Protein AF-A0AAQ3NPN4-F1 (afdb_monomer_lite)

Organism: Vigna mungo (NCBI:txid3915)

Foldseek 3Di:
DDDPPPVDPDDDADADCPPVVPPDPVRDPGDDDDDDDQDCVQVVQLVVQVWHWDADPVVRAIWTHLDPPDIDRHYDDPPSPPPPDPPCVVVVVVVVVVVVVVVVVVVVVD

Radius of gyration: 30.63 Å; chains: 1; bounding box: 91×43×53 Å

Sequence (110 aa):
MSMNILDCTHYTSVINTENLKGVGPLDWVYGIKLSFSVPDTGCESCKKSGGTCGFDTDTEVLLCLCSSFANSTRQCAPGNMISKGQSNDVLWRHYLLVLLAYFQTRVRFV

InterPro domains:
  IPR032872 Wall-associated receptor kinase, C-terminal [PF14380] (31-67)

Secondary structure (DSSP, 8-state):
----SS--S--------TT-TT--TTS-------------TTHHHHHHTTPEEEEETTTTEEEEEEETTEEESS---TT--------THHHHHHHHHHHHHHHHHHHHT-

pLDDT: mean 73.74, std 12.93, range [46.84, 91.88]

Structure (mmCIF, N/CA/C/O backbone):
data_AF-A0AAQ3NPN4-F1
#
_entry.id   AF-A0AAQ3NPN4-F1
#
loop_
_atom_site.group_PDB
_atom_site.id
_atom_site.type_symbol
_atom_site.label_atom_id
_atom_site.label_alt_id
_atom_site.label_comp_id
_atom_site.label_asym_id
_atom_site.label_entity_id
_atom_site.label_seq_id
_atom_site.pdbx_PDB_ins_code
_atom_site.Cartn_x
_atom_site.Cartn_y
_atom_site.Cartn_z
_atom_site.occupancy
_atom_site.B_iso_or_equiv
_atom_site.auth_seq_id
_atom_site.auth_comp_id
_atom_site.auth_asym_id
_atom_site.auth_atom_id
_atom_site.pdbx_PDB_model_num
ATOM 1 N N . MET A 1 1 ? -32.565 3.903 8.365 1.00 46.84 1 MET A N 1
ATOM 2 C CA . MET A 1 1 ? -31.110 3.907 8.107 1.00 46.84 1 MET A CA 1
ATOM 3 C C . MET A 1 1 ? -30.723 2.448 7.890 1.00 46.84 1 MET A C 1
ATOM 5 O O . MET A 1 1 ? -30.880 1.674 8.822 1.00 46.84 1 MET A O 1
ATOM 9 N N . SER A 1 2 ? -30.424 2.037 6.653 1.00 48.94 2 SER A N 1
ATOM 10 C CA . SER A 1 2 ? -30.221 0.621 6.292 1.00 48.94 2 SER A CA 1
ATOM 11 C C . SER A 1 2 ? -28.731 0.282 6.353 1.00 48.94 2 SER A C 1
ATOM 13 O O . SER A 1 2 ? -27.947 0.885 5.624 1.00 48.94 2 SER A O 1
ATOM 15 N N . MET A 1 3 ? -28.338 -0.638 7.237 1.00 50.78 3 MET A N 1
ATOM 16 C CA . MET A 1 3 ? -26.974 -1.174 7.318 1.00 50.78 3 MET A CA 1
ATOM 17 C C . MET A 1 3 ? -26.782 -2.185 6.187 1.00 50.78 3 MET A C 1
ATOM 19 O O . MET A 1 3 ? -27.199 -3.326 6.324 1.00 50.78 3 MET A O 1
ATOM 23 N N . ASN A 1 4 ? -26.196 -1.755 5.069 1.00 56.16 4 ASN A N 1
ATOM 24 C CA . ASN A 1 4 ? -25.995 -2.605 3.888 1.00 56.16 4 ASN A CA 1
ATOM 25 C C . ASN A 1 4 ? -24.533 -2.625 3.407 1.00 56.16 4 ASN A C 1
ATOM 27 O O . ASN A 1 4 ? -24.266 -2.802 2.229 1.00 56.16 4 ASN A O 1
ATOM 31 N N . ILE A 1 5 ? -23.573 -2.378 4.307 1.00 59.00 5 ILE A N 1
ATOM 32 C CA . ILE A 1 5 ? -22.152 -2.233 3.941 1.00 59.00 5 ILE A CA 1
ATOM 33 C C . ILE A 1 5 ? -21.368 -3.561 3.942 1.00 59.00 5 ILE A C 1
ATOM 35 O O . ILE A 1 5 ? -20.215 -3.572 3.536 1.00 59.00 5 ILE A O 1
ATOM 39 N N . LEU A 1 6 ? -21.974 -4.681 4.369 1.00 64.50 6 LEU A N 1
ATOM 40 C CA . LEU A 1 6 ? -21.318 -6.006 4.402 1.00 64.50 6 LEU A CA 1
ATOM 41 C C . LEU A 1 6 ? -22.146 -7.165 3.793 1.00 64.50 6 LEU A C 1
ATOM 43 O O . LEU A 1 6 ? -21.745 -8.310 3.968 1.00 64.50 6 LEU A O 1
ATOM 47 N N . ASP A 1 7 ? -23.292 -6.924 3.137 1.00 64.88 7 ASP A N 1
ATOM 48 C CA . ASP A 1 7 ? -24.145 -7.985 2.537 1.00 64.88 7 ASP A CA 1
ATOM 49 C C . ASP A 1 7 ? -24.398 -9.218 3.445 1.00 64.88 7 ASP A C 1
ATOM 51 O O . ASP A 1 7 ? -24.426 -10.370 3.010 1.00 64.88 7 ASP A O 1
ATOM 55 N N . CYS A 1 8 ? -24.580 -9.004 4.752 1.00 62.97 8 CYS A N 1
ATOM 56 C CA . CYS A 1 8 ? -24.803 -10.096 5.702 1.00 62.97 8 CYS A CA 1
ATOM 57 C C . CYS A 1 8 ? -26.300 -10.429 5.827 1.00 62.97 8 CYS A C 1
ATOM 59 O O . CYS A 1 8 ? -27.120 -9.538 6.041 1.00 62.97 8 CYS A O 1
ATOM 61 N N . THR A 1 9 ? -26.663 -11.718 5.790 1.00 70.25 9 THR A N 1
ATOM 62 C CA . THR A 1 9 ? -28.044 -12.201 6.021 1.00 70.25 9 THR A CA 1
ATOM 63 C C . THR A 1 9 ? -28.496 -12.075 7.477 1.00 70.25 9 THR A C 1
ATOM 65 O O . THR A 1 9 ? -29.685 -11.898 7.732 1.00 70.25 9 THR A O 1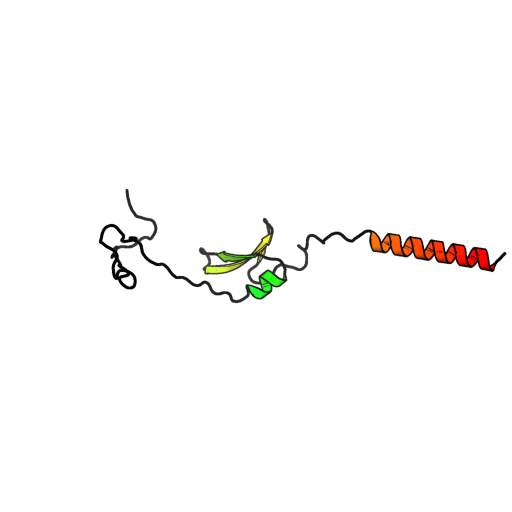
ATOM 68 N N . HIS A 1 10 ? -27.569 -12.134 8.439 1.00 66.50 10 HIS A N 1
ATOM 69 C CA . HIS A 1 10 ? -27.845 -11.936 9.863 1.00 66.50 10 HIS A CA 1
ATOM 70 C C . HIS A 1 10 ? -26.695 -11.203 10.559 1.00 66.50 10 HIS A C 1
ATOM 72 O O . HIS A 1 10 ? -25.524 -11.489 10.319 1.00 66.50 10 HIS A O 1
ATOM 78 N N . TYR A 1 11 ? -27.043 -10.298 11.476 1.00 66.75 11 TYR A N 1
ATOM 79 C CA . TYR A 1 11 ? -26.102 -9.602 12.351 1.00 66.75 11 TYR A CA 1
ATOM 80 C C . TYR A 1 11 ? -26.229 -10.159 13.772 1.00 66.75 11 TYR A C 1
ATOM 82 O O . TYR A 1 11 ? -27.314 -10.135 14.349 1.00 66.75 11 TYR A O 1
ATOM 90 N N . THR A 1 12 ? -25.127 -10.644 14.345 1.00 70.06 12 THR A N 1
ATOM 91 C CA . THR A 1 12 ? -25.040 -11.002 15.769 1.00 70.06 12 THR A CA 1
ATOM 92 C C . THR A 1 12 ? -24.060 -10.066 16.461 1.00 70.06 12 THR A C 1
ATOM 94 O O . THR A 1 12 ? -23.004 -9.752 15.912 1.00 70.06 12 THR A O 1
ATOM 97 N N . SER A 1 13 ? -24.401 -9.591 17.658 1.00 66.50 13 SER A N 1
ATOM 98 C CA . SER A 1 13 ? -23.487 -8.783 18.463 1.00 66.50 13 SER A CA 1
ATOM 99 C C . SER A 1 13 ? -22.476 -9.682 19.178 1.00 66.50 13 SER A C 1
ATOM 101 O O . SER A 1 13 ? -22.808 -10.769 19.648 1.00 66.50 13 SER A O 1
ATOM 103 N N . VAL A 1 14 ? -21.228 -9.223 19.260 1.00 63.84 14 VAL A N 1
ATOM 104 C CA . VAL A 1 14 ? -20.169 -9.850 20.060 1.00 63.84 14 VAL A CA 1
ATOM 105 C C . VAL A 1 14 ? -19.677 -8.802 21.048 1.00 63.84 14 VAL A C 1
ATOM 107 O O . VAL A 1 14 ? -19.280 -7.712 20.642 1.00 63.84 14 VAL A O 1
ATOM 110 N N . ILE A 1 15 ? -19.734 -9.119 22.341 1.00 66.69 15 ILE A N 1
ATOM 111 C CA . ILE A 1 15 ? -19.336 -8.215 23.426 1.00 66.69 15 ILE A CA 1
ATOM 112 C C . ILE A 1 15 ? -18.020 -8.733 24.010 1.00 66.69 15 ILE A C 1
ATOM 114 O O . ILE A 1 15 ? -17.950 -9.880 24.447 1.00 66.69 15 ILE A O 1
ATOM 118 N N . ASN A 1 16 ? -16.973 -7.903 24.022 1.00 64.00 16 ASN A N 1
ATOM 119 C CA . ASN A 1 16 ? -15.729 -8.227 24.721 1.00 64.00 16 ASN A CA 1
ATOM 120 C C . ASN A 1 16 ? -15.882 -7.880 26.211 1.00 64.00 16 ASN A C 1
ATOM 122 O O . ASN A 1 16 ? -16.045 -6.713 26.562 1.00 64.00 16 ASN A O 1
ATOM 126 N N . THR A 1 17 ? -15.826 -8.889 27.084 1.00 69.56 17 THR A N 1
ATOM 127 C CA . THR A 1 17 ? -15.991 -8.720 28.537 1.00 69.56 17 THR A CA 1
ATOM 128 C C . THR A 1 17 ? -14.673 -8.676 29.314 1.00 69.56 17 THR A C 1
ATOM 130 O O . THR A 1 17 ? -14.687 -8.541 30.536 1.00 69.56 17 THR A O 1
ATOM 133 N N . GLU A 1 18 ? -13.527 -8.792 28.641 1.00 68.38 18 GLU A N 1
ATOM 134 C CA . GLU A 1 18 ? -12.220 -9.011 29.278 1.00 68.38 18 GLU A CA 1
ATOM 135 C C . GLU A 1 18 ? -11.730 -7.786 30.067 1.00 68.38 18 GLU A C 1
ATOM 137 O O . GLU A 1 18 ? -11.049 -7.939 31.078 1.00 68.38 18 GLU A O 1
ATOM 142 N N . ASN A 1 19 ? -12.130 -6.575 29.661 1.00 62.97 19 ASN A N 1
ATOM 143 C CA . ASN A 1 19 ? -11.784 -5.315 30.337 1.00 62.97 19 ASN A CA 1
ATOM 144 C C . ASN A 1 19 ? -12.969 -4.672 31.079 1.00 62.97 19 ASN A C 1
ATOM 146 O O . ASN A 1 19 ? -12.914 -3.494 31.417 1.00 62.97 19 ASN A O 1
ATOM 150 N N . LEU A 1 20 ? -14.044 -5.424 31.352 1.00 66.19 20 LEU A N 1
ATOM 151 C CA . LEU A 1 20 ? -15.242 -4.871 32.000 1.00 66.19 20 LEU A CA 1
ATOM 152 C C . LEU A 1 20 ? -15.197 -4.891 33.542 1.00 66.19 20 LEU A C 1
ATOM 154 O O . LEU A 1 20 ? -16.171 -4.541 34.210 1.00 66.19 20 LEU A O 1
ATOM 158 N N . LYS A 1 21 ? -14.081 -5.314 34.147 1.00 70.50 21 LYS A N 1
ATOM 159 C CA . LYS A 1 21 ? -13.975 -5.447 35.605 1.00 70.50 21 LYS A CA 1
ATOM 160 C C . LYS A 1 21 ? -13.878 -4.062 36.264 1.00 70.50 21 LYS A C 1
ATOM 162 O O . LYS A 1 21 ? -12.825 -3.438 36.237 1.00 70.50 21 LYS A O 1
ATOM 167 N N . GLY A 1 22 ? -14.967 -3.604 36.883 1.00 72.81 22 GLY A N 1
ATOM 168 C CA . GLY A 1 22 ? -15.023 -2.322 37.604 1.00 72.81 22 GLY A CA 1
ATOM 169 C C . GLY A 1 22 ? -15.523 -1.127 36.786 1.00 72.81 22 GLY A C 1
ATOM 170 O O . GLY A 1 22 ? -15.579 -0.028 37.325 1.00 72.81 22 GLY A O 1
ATOM 171 N N . VAL A 1 23 ? -15.922 -1.338 35.529 1.00 69.50 23 VAL A N 1
ATOM 172 C CA . VAL A 1 23 ? -16.594 -0.335 34.683 1.00 69.50 23 VAL A CA 1
ATOM 173 C C . VAL A 1 23 ? -18.095 -0.609 34.648 1.00 69.50 23 VAL A C 1
ATOM 175 O O . VAL A 1 23 ? -18.532 -1.741 34.414 1.00 69.50 23 VAL A O 1
ATOM 178 N N . GLY A 1 24 ? -18.893 0.423 34.922 1.00 69.88 24 GLY A N 1
ATOM 179 C CA . GLY A 1 24 ? -20.347 0.313 34.935 1.00 69.88 24 GLY A CA 1
ATOM 180 C C . GLY A 1 24 ? -20.931 0.267 33.519 1.00 69.88 24 GLY A C 1
ATOM 181 O O . GLY A 1 24 ? -20.239 0.604 32.562 1.00 69.88 24 GLY A O 1
ATOM 182 N N . PRO A 1 25 ? -22.221 -0.078 33.357 1.00 66.00 25 PRO A N 1
ATOM 183 C CA . PRO A 1 25 ? -22.901 -0.083 32.053 1.00 66.00 25 PRO A CA 1
ATOM 184 C C . PRO A 1 25 ? -22.828 1.244 31.272 1.00 66.00 25 PRO A C 1
ATOM 186 O O . PRO A 1 25 ? -23.008 1.253 30.055 1.00 66.00 25 PRO A O 1
ATOM 189 N N . LEU A 1 26 ? -22.574 2.358 31.970 1.00 69.00 26 LEU A N 1
ATOM 190 C CA . LEU A 1 26 ? -22.382 3.694 31.392 1.00 69.00 26 LEU A CA 1
ATOM 191 C C . LEU A 1 26 ? -20.974 3.912 30.816 1.00 69.00 26 LEU A C 1
ATOM 193 O O . LEU A 1 26 ? -20.808 4.751 29.937 1.00 69.00 26 LEU A O 1
ATOM 197 N N . ASP A 1 27 ? -19.986 3.145 31.277 1.00 68.94 27 ASP A N 1
ATOM 198 C CA . ASP A 1 27 ? -18.579 3.248 30.867 1.00 68.94 27 ASP A CA 1
ATOM 199 C C . ASP A 1 27 ? -18.224 2.241 29.760 1.00 68.94 27 ASP A C 1
ATOM 201 O O . ASP A 1 27 ? -17.067 2.117 29.351 1.00 68.94 27 ASP A O 1
ATOM 205 N N . TRP A 1 28 ? -19.206 1.468 29.289 1.00 68.56 28 TRP A N 1
ATOM 206 C CA . TRP A 1 28 ? -18.994 0.468 28.253 1.00 68.56 28 TRP A CA 1
ATOM 207 C C . TRP A 1 28 ? -18.713 1.149 26.915 1.00 68.56 28 TRP A C 1
ATOM 209 O O . TRP A 1 28 ? -19.554 1.845 26.348 1.00 68.56 28 TRP A O 1
ATOM 219 N N . VAL A 1 29 ? -17.525 0.893 26.374 1.00 66.38 29 VAL A N 1
ATOM 220 C CA . VAL A 1 29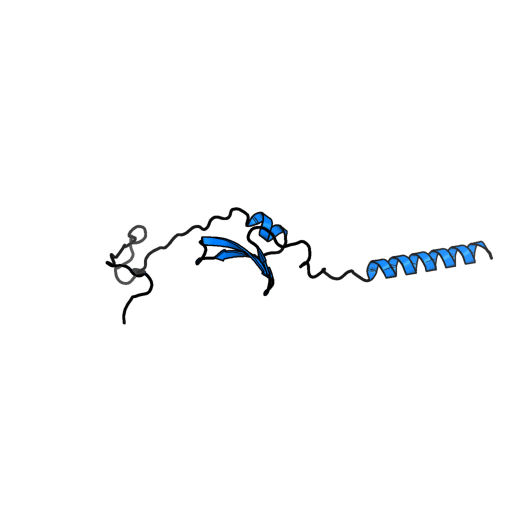 ? -17.212 1.216 24.983 1.00 66.38 29 VAL A CA 1
ATOM 221 C C . VAL A 1 29 ? -17.805 0.109 24.117 1.00 66.38 29 VAL A C 1
ATOM 223 O O . VAL A 1 29 ? -17.247 -0.981 23.996 1.00 66.38 29 VAL A O 1
ATOM 226 N N . TYR A 1 30 ? -18.977 0.374 23.547 1.00 65.88 30 TYR A N 1
ATOM 227 C CA . TYR A 1 30 ? -19.646 -0.546 22.631 1.00 65.88 30 TYR A CA 1
ATOM 228 C C . TYR A 1 30 ? -18.908 -0.576 21.286 1.00 65.88 30 TYR A C 1
ATOM 230 O O . TYR A 1 30 ? -18.715 0.458 20.650 1.00 65.88 30 TYR A O 1
ATOM 238 N N . GLY A 1 31 ? -18.502 -1.764 20.836 1.00 67.00 31 GLY A N 1
ATOM 239 C CA . GLY A 1 31 ? -17.850 -1.945 19.541 1.00 67.00 31 GLY A CA 1
ATOM 240 C C . GLY A 1 31 ? -17.296 -3.354 19.347 1.00 67.00 31 GLY A C 1
ATOM 241 O O . GLY A 1 31 ? -17.103 -4.101 20.304 1.00 67.00 31 GLY A O 1
ATOM 242 N N . ILE A 1 32 ? -17.031 -3.717 18.093 1.00 66.06 32 ILE A N 1
ATOM 243 C CA . ILE A 1 32 ? -16.354 -4.967 17.740 1.00 66.06 32 ILE A CA 1
ATOM 244 C C . ILE A 1 32 ? -14.868 -4.646 17.582 1.00 66.06 32 ILE A C 1
ATOM 246 O O . ILE A 1 32 ? -14.496 -3.794 16.774 1.00 66.06 32 ILE A O 1
ATOM 250 N N . LYS A 1 33 ? -14.005 -5.325 18.345 1.00 68.00 33 LYS A N 1
ATOM 251 C CA . LYS A 1 33 ? -12.556 -5.233 18.140 1.00 68.00 33 LYS A CA 1
ATOM 252 C C . LYS A 1 33 ? -12.192 -6.041 16.896 1.00 68.00 33 LYS A C 1
ATOM 254 O O . LYS A 1 33 ? -12.078 -7.261 16.965 1.00 68.00 33 LYS A O 1
ATOM 259 N N . LEU A 1 34 ? -12.003 -5.361 15.769 1.00 71.56 34 LEU A N 1
ATOM 260 C CA . LEU A 1 34 ? -11.477 -5.979 14.557 1.00 71.56 34 LEU A CA 1
ATOM 261 C C . LEU A 1 34 ? -9.948 -6.026 14.636 1.00 71.56 34 LEU A C 1
ATOM 263 O O . LEU A 1 34 ? -9.291 -5.022 14.904 1.00 71.56 34 LEU A O 1
ATOM 267 N N . SER A 1 35 ? -9.369 -7.201 14.420 1.00 78.50 35 SER A N 1
ATOM 268 C CA . SER A 1 35 ? -7.930 -7.372 14.224 1.00 78.50 35 SER A CA 1
ATOM 269 C C . SER A 1 35 ? -7.740 -8.137 12.924 1.00 78.50 35 SER A C 1
ATOM 271 O O . SER A 1 35 ? -8.278 -9.228 12.773 1.00 78.50 35 SER A O 1
ATOM 273 N N . PHE A 1 36 ? -7.021 -7.543 11.978 1.00 75.25 36 PHE A N 1
ATOM 274 C CA . PHE A 1 36 ? -6.721 -8.143 10.684 1.00 75.25 36 PHE A CA 1
ATOM 275 C C . PHE A 1 36 ? -5.227 -8.000 10.396 1.00 75.25 36 PHE A C 1
ATOM 277 O O . PHE A 1 36 ? -4.570 -7.082 10.890 1.00 75.25 36 PHE A O 1
ATOM 284 N N . SER A 1 37 ? -4.691 -8.922 9.604 1.00 76.00 37 SER A N 1
ATOM 285 C CA . SER A 1 37 ? -3.310 -8.899 9.130 1.00 76.00 37 SER A CA 1
ATOM 286 C C . SER A 1 37 ? -3.302 -9.141 7.633 1.00 76.00 37 SER A C 1
ATOM 288 O O . SER A 1 37 ? -3.965 -10.061 7.158 1.00 76.00 37 SER A O 1
ATOM 290 N N . VAL A 1 38 ? -2.532 -8.344 6.905 1.00 74.75 38 VAL A N 1
ATOM 291 C CA . VAL A 1 38 ? -2.351 -8.490 5.461 1.00 74.75 38 VAL A CA 1
ATOM 292 C C . VAL A 1 38 ? -1.005 -9.179 5.201 1.00 74.75 38 VAL A C 1
ATOM 294 O O . VAL A 1 38 ? -0.054 -8.913 5.942 1.00 74.75 38 VAL A O 1
ATOM 297 N N . PRO A 1 39 ? -0.883 -10.061 4.191 1.00 72.75 39 PRO A N 1
ATOM 298 C CA . PRO A 1 39 ? 0.393 -10.687 3.856 1.00 72.75 39 PRO A CA 1
ATOM 299 C C . PRO A 1 39 ? 1.465 -9.642 3.501 1.00 72.75 39 PRO A C 1
ATOM 301 O O . PRO A 1 39 ? 1.330 -8.917 2.521 1.00 72.75 39 PRO A O 1
ATOM 304 N N . ASP A 1 40 ? 2.566 -9.602 4.259 1.00 76.25 40 ASP A N 1
ATOM 305 C CA . ASP A 1 40 ? 3.680 -8.651 4.048 1.00 76.25 40 ASP A CA 1
ATOM 306 C C . ASP A 1 40 ? 4.736 -9.169 3.043 1.00 76.25 40 ASP A C 1
ATOM 308 O O . ASP A 1 40 ? 5.837 -8.630 2.884 1.00 76.25 40 ASP A O 1
ATOM 312 N N . THR A 1 41 ? 4.432 -10.269 2.348 1.00 80.19 41 THR A N 1
ATOM 313 C CA . THR A 1 41 ? 5.374 -10.967 1.466 1.00 80.19 41 THR A CA 1
ATOM 314 C C . THR A 1 41 ? 5.729 -10.132 0.233 1.00 80.19 41 THR A C 1
ATOM 316 O O . THR A 1 41 ? 4.962 -10.059 -0.726 1.00 80.19 41 THR A O 1
ATOM 319 N N . GLY A 1 42 ? 6.934 -9.558 0.216 1.00 77.94 42 GLY A N 1
ATOM 320 C CA . GLY A 1 42 ? 7.440 -8.716 -0.880 1.00 77.94 42 GLY A CA 1
ATOM 321 C C . GLY A 1 42 ? 7.401 -7.213 -0.591 1.00 77.94 42 GLY A C 1
ATOM 322 O O . GLY A 1 42 ? 7.949 -6.427 -1.364 1.00 77.94 42 GLY A O 1
ATOM 323 N N . CYS A 1 43 ? 6.840 -6.812 0.550 1.00 88.62 43 CYS A N 1
ATOM 324 C CA . CYS A 1 43 ? 6.805 -5.421 0.987 1.00 88.62 43 CYS A CA 1
ATOM 325 C C . CYS A 1 43 ? 8.209 -4.865 1.271 1.00 88.62 43 CYS A C 1
ATOM 327 O O . CYS A 1 43 ? 8.499 -3.702 0.994 1.00 88.62 43 CYS A O 1
ATOM 329 N N . GLU A 1 44 ? 9.115 -5.714 1.771 1.00 89.94 44 GLU A N 1
ATOM 330 C CA . GLU A 1 44 ? 10.521 -5.364 1.983 1.00 89.94 44 GLU A CA 1
ATOM 331 C C . GLU A 1 44 ? 11.210 -4.969 0.669 1.00 89.94 44 GLU A C 1
ATOM 333 O O . GLU A 1 44 ? 11.892 -3.945 0.613 1.00 89.94 44 GLU A O 1
ATOM 338 N N . SER A 1 45 ? 11.006 -5.746 -0.401 1.00 89.31 45 SER A N 1
ATOM 339 C CA . SER A 1 45 ? 11.539 -5.423 -1.726 1.00 89.31 45 SER A CA 1
ATOM 340 C C . SER A 1 45 ? 11.004 -4.074 -2.187 1.00 89.31 45 SER A C 1
ATOM 342 O O . SER A 1 45 ? 11.818 -3.186 -2.430 1.00 89.31 45 SER A O 1
ATOM 344 N N . CYS A 1 46 ? 9.676 -3.893 -2.186 1.00 91.25 46 CYS A N 1
ATOM 345 C CA . CYS A 1 46 ? 9.006 -2.644 -2.560 1.00 91.25 46 CYS A CA 1
ATOM 346 C C . CYS A 1 46 ? 9.597 -1.417 -1.846 1.00 91.25 46 CYS A C 1
ATOM 348 O O . CYS A 1 46 ? 10.023 -0.458 -2.490 1.00 91.25 46 CYS A O 1
ATOM 350 N N . LYS A 1 47 ? 9.723 -1.484 -0.514 1.00 90.88 47 LYS A N 1
ATOM 351 C CA . LYS A 1 47 ? 10.329 -0.414 0.291 1.00 90.88 47 LYS A CA 1
ATOM 352 C C . LYS A 1 47 ? 11.780 -0.144 -0.121 1.00 90.88 47 LYS A C 1
ATOM 354 O O . LYS A 1 47 ? 12.184 1.014 -0.195 1.00 90.88 47 LYS A O 1
ATOM 359 N N . LYS A 1 48 ? 12.560 -1.183 -0.452 1.00 91.50 48 LYS A N 1
ATOM 360 C CA . LYS A 1 48 ? 13.948 -1.037 -0.932 1.00 91.50 48 LYS A CA 1
ATOM 361 C C . LYS A 1 48 ? 14.066 -0.337 -2.291 1.00 91.50 48 LYS A C 1
ATOM 363 O O . LYS A 1 48 ? 15.101 0.27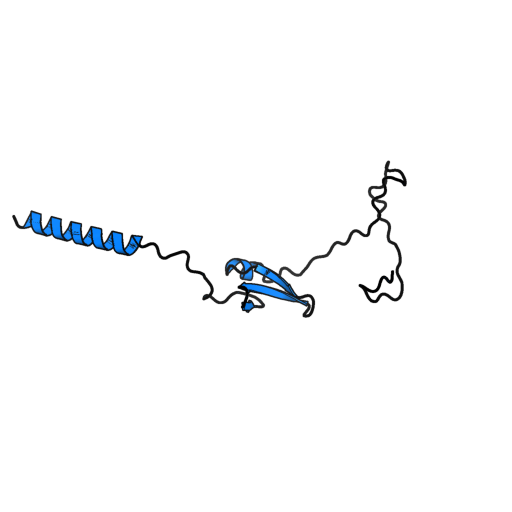9 -2.519 1.00 91.50 48 LYS A O 1
ATOM 368 N N . SER A 1 49 ? 13.068 -0.393 -3.182 1.00 90.56 49 SER A N 1
ATOM 369 C CA . SER A 1 49 ? 13.089 0.445 -4.405 1.00 90.56 49 SER A CA 1
ATOM 370 C C . SER A 1 49 ? 12.587 1.870 -4.196 1.00 90.56 49 SER A C 1
ATOM 372 O O . SER A 1 49 ? 12.585 2.645 -5.149 1.00 90.56 49 SER A O 1
ATOM 374 N N . GLY A 1 50 ? 12.157 2.230 -2.985 1.00 89.75 50 GLY A N 1
ATOM 375 C CA . GLY A 1 50 ? 11.538 3.526 -2.711 1.00 89.75 50 GLY A CA 1
ATOM 376 C C . GLY A 1 50 ? 10.034 3.573 -2.994 1.00 89.75 50 GLY A C 1
ATOM 377 O O . GLY A 1 50 ? 9.466 4.661 -3.010 1.00 89.75 50 GLY A O 1
ATOM 378 N N . GLY A 1 51 ? 9.387 2.422 -3.203 1.00 91.06 51 GLY A N 1
ATOM 379 C CA . GLY A 1 51 ? 7.934 2.323 -3.312 1.00 91.06 51 GLY A CA 1
ATOM 380 C C . GLY A 1 51 ? 7.229 2.278 -1.953 1.00 91.06 51 GLY A C 1
ATOM 381 O O . GLY A 1 51 ? 7.809 1.896 -0.933 1.00 91.06 51 GLY A O 1
ATOM 382 N N . THR A 1 52 ? 5.943 2.632 -1.947 1.00 91.31 52 THR A N 1
ATOM 383 C CA . THR A 1 52 ? 5.049 2.436 -0.798 1.00 91.31 52 THR A CA 1
ATOM 384 C C . THR A 1 52 ? 4.268 1.147 -0.979 1.00 91.31 52 THR A C 1
ATOM 386 O O . THR A 1 52 ? 3.641 0.912 -2.005 1.00 91.31 52 THR A O 1
ATOM 389 N N . CYS A 1 53 ? 4.314 0.295 0.028 1.00 90.62 53 CYS A N 1
ATOM 390 C CA . CYS A 1 53 ? 3.624 -0.979 0.016 1.00 90.62 53 CYS A CA 1
ATOM 391 C C . CYS A 1 53 ? 2.165 -0.805 0.451 1.00 90.62 53 CYS A C 1
ATOM 393 O O . CYS A 1 53 ? 1.889 -0.141 1.450 1.00 90.62 53 CYS A O 1
ATOM 395 N N . GLY A 1 54 ? 1.254 -1.398 -0.308 1.00 87.75 54 GLY A N 1
ATOM 396 C CA . GLY A 1 54 ? -0.184 -1.394 -0.090 1.00 87.75 54 GLY A CA 1
ATOM 397 C C . GLY A 1 54 ? -0.800 -2.734 -0.484 1.00 87.75 54 GLY A C 1
ATOM 398 O O . GLY A 1 54 ? -0.110 -3.659 -0.915 1.00 87.75 54 GLY A O 1
ATOM 399 N N . PHE A 1 55 ? -2.110 -2.839 -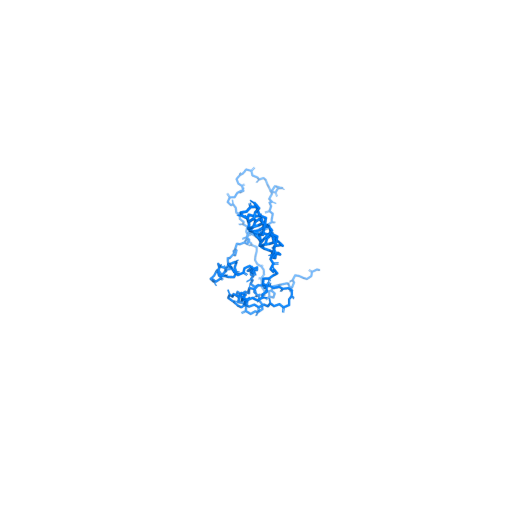0.322 1.00 87.25 55 PHE A N 1
ATOM 400 C CA . PHE A 1 55 ? -2.880 -4.033 -0.640 1.00 87.25 55 PHE A CA 1
ATOM 401 C C . PHE A 1 55 ? -4.119 -3.615 -1.411 1.00 87.25 55 PHE A C 1
ATOM 403 O O . PHE A 1 55 ? -4.810 -2.685 -0.995 1.00 87.25 55 PHE A O 1
ATOM 410 N N . ASP A 1 56 ? -4.352 -4.266 -2.541 1.00 85.81 56 ASP A N 1
ATOM 411 C CA . ASP A 1 56 ? -5.537 -4.045 -3.349 1.00 85.81 56 ASP A CA 1
ATOM 412 C C . ASP A 1 56 ? -6.640 -4.995 -2.874 1.00 85.81 56 ASP A C 1
ATOM 414 O O . ASP A 1 56 ? -6.479 -6.214 -2.905 1.00 85.81 56 ASP A O 1
ATOM 418 N N . THR A 1 57 ? -7.744 -4.430 -2.389 1.00 85.44 57 THR A N 1
ATOM 419 C CA . THR A 1 57 ? -8.881 -5.200 -1.877 1.00 85.44 57 THR A CA 1
ATOM 420 C C . THR A 1 57 ? -9.711 -5.843 -2.980 1.00 85.44 57 THR A C 1
ATOM 422 O O . THR A 1 57 ? -10.411 -6.806 -2.692 1.00 85.44 57 THR A O 1
ATOM 425 N N . ASP A 1 58 ? -9.637 -5.345 -4.217 1.00 87.50 58 ASP A N 1
ATOM 426 C CA . ASP A 1 58 ? -10.416 -5.883 -5.337 1.00 87.50 58 ASP A CA 1
ATOM 427 C C . ASP A 1 58 ? -9.766 -7.147 -5.907 1.00 87.50 58 ASP A C 1
ATOM 429 O O . ASP A 1 58 ? -10.442 -8.090 -6.316 1.00 87.50 58 ASP A O 1
ATOM 433 N N . THR A 1 59 ? -8.432 -7.167 -5.936 1.00 86.06 59 THR A N 1
ATOM 434 C CA . THR A 1 59 ? -7.639 -8.281 -6.475 1.00 86.06 59 THR A CA 1
ATOM 435 C C . THR A 1 59 ? -7.011 -9.161 -5.395 1.00 86.06 59 THR A C 1
ATOM 437 O O . THR A 1 59 ? -6.424 -10.193 -5.716 1.00 86.06 59 THR A O 1
ATOM 440 N N . GLU A 1 60 ? -7.124 -8.759 -4.127 1.00 85.56 60 GLU A N 1
ATOM 441 C CA . GLU A 1 60 ? -6.540 -9.414 -2.951 1.00 85.56 60 GLU A CA 1
ATOM 442 C C . GLU A 1 60 ? -5.020 -9.650 -3.056 1.00 85.56 60 GLU A C 1
ATOM 444 O O . GLU A 1 60 ? -4.469 -10.589 -2.470 1.00 85.56 60 GLU A O 1
ATOM 449 N N . VAL A 1 61 ? -4.306 -8.790 -3.794 1.00 83.81 61 VAL A N 1
ATOM 450 C CA . VAL A 1 61 ? -2.847 -8.877 -3.953 1.00 83.81 61 VAL A CA 1
ATOM 451 C C . VAL A 1 61 ? -2.109 -7.676 -3.371 1.00 83.81 61 VAL A C 1
ATOM 453 O O . VAL A 1 61 ? -2.612 -6.556 -3.277 1.00 83.81 61 VAL A O 1
ATOM 456 N N . LEU A 1 62 ? -0.847 -7.914 -3.002 1.00 87.19 62 LEU A N 1
ATOM 457 C CA . LEU A 1 62 ? 0.073 -6.856 -2.601 1.00 87.19 62 LEU A CA 1
ATOM 458 C C . LEU A 1 62 ? 0.375 -5.935 -3.790 1.00 87.19 62 LEU A C 1
ATOM 460 O O . LEU A 1 62 ? 0.750 -6.386 -4.875 1.00 87.19 62 LEU A O 1
ATOM 464 N N . LEU A 1 63 ? 0.274 -4.633 -3.541 1.00 90.38 63 LEU A N 1
ATOM 465 C CA . LEU A 1 63 ? 0.533 -3.569 -4.496 1.00 90.38 63 LEU A CA 1
ATOM 466 C C . LEU A 1 63 ? 1.711 -2.717 -4.013 1.00 90.38 63 LEU A C 1
ATOM 468 O O . LEU A 1 63 ? 1.720 -2.192 -2.906 1.00 90.38 63 LEU A O 1
ATOM 472 N N . CYS A 1 64 ? 2.714 -2.547 -4.859 1.00 91.62 64 CYS A N 1
ATOM 473 C CA . CYS A 1 64 ? 3.814 -1.616 -4.674 1.00 91.62 64 CYS A CA 1
ATOM 474 C C . CYS A 1 64 ? 3.537 -0.338 -5.472 1.00 91.62 64 CYS A C 1
ATOM 476 O O . CYS A 1 64 ? 3.568 -0.330 -6.705 1.00 91.62 64 CYS A O 1
ATOM 478 N N . LEU A 1 65 ? 3.261 0.743 -4.753 1.00 91.88 65 LEU A N 1
ATOM 479 C CA . LEU A 1 65 ? 3.000 2.073 -5.287 1.00 91.88 65 LEU A CA 1
ATOM 480 C C . LEU A 1 65 ? 4.336 2.781 -5.522 1.00 91.88 65 LEU A C 1
ATOM 482 O O . LEU A 1 65 ? 5.020 3.167 -4.573 1.00 91.88 65 LEU A O 1
ATOM 486 N N . CYS A 1 66 ? 4.72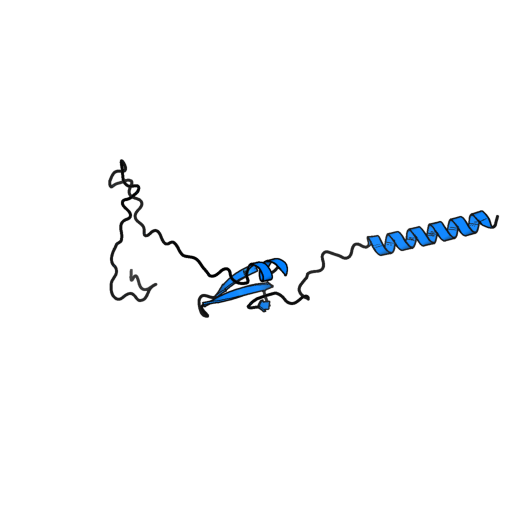1 2.943 -6.784 1.00 90.88 66 CYS A N 1
ATOM 487 C CA . CYS A 1 66 ? 6.025 3.496 -7.157 1.00 90.88 66 CYS A CA 1
ATOM 488 C C . CYS A 1 66 ? 5.981 4.998 -7.421 1.00 90.88 66 CYS A C 1
ATOM 490 O O . CYS A 1 66 ? 6.953 5.712 -7.192 1.00 90.88 66 CYS A O 1
ATOM 492 N N . SER A 1 67 ? 4.857 5.477 -7.948 1.00 84.06 67 SER A N 1
ATOM 493 C CA . SER A 1 67 ? 4.550 6.893 -8.150 1.00 84.06 67 SER A CA 1
ATOM 494 C C . SER A 1 67 ? 3.046 7.054 -8.362 1.00 84.06 67 SER A C 1
ATOM 496 O O . SER A 1 67 ? 2.326 6.061 -8.434 1.00 84.06 67 SER A O 1
ATOM 498 N N . SER A 1 68 ? 2.574 8.285 -8.558 1.00 81.00 68 SER A N 1
ATOM 499 C CA . SER A 1 68 ? 1.167 8.564 -8.874 1.00 81.00 68 SER A CA 1
ATOM 500 C C . SER A 1 68 ? 0.649 7.874 -10.146 1.00 81.00 68 SER A C 1
ATOM 502 O O . SER A 1 68 ? -0.559 7.812 -10.338 1.00 81.00 68 SER A O 1
ATOM 504 N N . PHE A 1 69 ? 1.536 7.374 -11.016 1.00 79.12 69 PHE A N 1
ATOM 505 C CA . PHE A 1 69 ? 1.172 6.804 -12.319 1.00 79.12 69 PHE A CA 1
ATOM 506 C C . PHE A 1 69 ? 1.706 5.385 -12.549 1.00 79.12 69 PHE A C 1
ATOM 508 O O . PHE A 1 69 ? 1.494 4.826 -13.621 1.00 79.12 69 PHE A O 1
ATOM 515 N N . ALA A 1 70 ? 2.426 4.804 -11.584 1.00 85.81 70 ALA A N 1
ATOM 516 C CA . ALA A 1 70 ? 3.070 3.507 -11.765 1.00 85.81 70 ALA A CA 1
ATOM 517 C C . ALA A 1 70 ? 2.885 2.619 -10.536 1.00 85.81 70 ALA A C 1
ATOM 519 O O . ALA A 1 70 ? 3.387 2.931 -9.452 1.00 85.81 70 ALA A O 1
ATOM 520 N N . ASN A 1 71 ? 2.230 1.482 -10.762 1.00 89.31 71 ASN A N 1
ATOM 521 C CA . ASN A 1 71 ? 2.023 0.423 -9.786 1.00 89.31 71 ASN A CA 1
ATOM 522 C C . ASN A 1 71 ? 2.769 -0.841 -10.231 1.00 89.31 71 ASN A C 1
ATOM 524 O O . ASN A 1 71 ? 2.906 -1.113 -11.422 1.00 89.31 71 ASN A O 1
ATOM 528 N N . SER A 1 72 ? 3.248 -1.619 -9.268 1.00 88.44 72 SER A N 1
ATOM 529 C CA . SER A 1 72 ? 3.944 -2.891 -9.484 1.00 88.44 72 SER A CA 1
ATOM 530 C C . SER A 1 72 ? 3.527 -3.893 -8.412 1.00 88.44 72 SER A C 1
ATOM 532 O O . SER A 1 72 ? 3.112 -3.493 -7.337 1.00 88.44 72 SER A O 1
ATOM 534 N N . THR A 1 73 ? 3.646 -5.199 -8.645 1.00 87.38 73 THR A N 1
ATOM 535 C CA . THR A 1 73 ? 3.258 -6.226 -7.651 1.00 87.38 73 THR A CA 1
ATOM 536 C C . THR A 1 73 ? 4.386 -6.561 -6.665 1.00 87.38 73 THR A C 1
ATOM 538 O O . THR A 1 73 ? 4.160 -7.179 -5.630 1.00 87.38 73 THR A O 1
ATOM 541 N N . ARG A 1 74 ? 5.641 -6.216 -6.988 1.00 85.94 74 ARG A N 1
ATOM 542 C CA . ARG A 1 74 ? 6.818 -6.652 -6.204 1.00 85.94 74 ARG A CA 1
ATOM 543 C C . ARG A 1 74 ? 7.831 -5.548 -5.957 1.00 85.94 74 ARG A C 1
ATOM 545 O O . ARG A 1 74 ? 8.366 -5.454 -4.856 1.00 85.94 74 ARG A O 1
ATOM 552 N N . GLN A 1 75 ? 8.142 -4.767 -6.991 1.00 89.81 75 GLN A N 1
ATOM 553 C CA . GLN A 1 75 ? 9.241 -3.812 -6.941 1.00 89.81 75 GLN A CA 1
ATOM 554 C C . GLN A 1 75 ? 9.114 -2.721 -7.998 1.00 89.81 75 GLN A C 1
ATOM 556 O O . GLN A 1 75 ? 8.703 -3.000 -9.126 1.00 89.81 75 GLN A O 1
ATOM 561 N N . CYS A 1 76 ? 9.510 -1.496 -7.661 1.00 89.56 76 CYS A N 1
ATOM 562 C CA . CYS A 1 76 ? 9.581 -0.407 -8.625 1.00 89.56 76 CYS A CA 1
ATOM 563 C C . CYS A 1 76 ? 10.780 -0.579 -9.551 1.00 89.56 76 CYS A C 1
ATOM 565 O O . CYS A 1 76 ? 11.876 -0.937 -9.114 1.00 89.56 76 CYS A O 1
ATOM 567 N N . ALA A 1 77 ? 10.568 -0.324 -10.842 1.00 82.44 77 ALA A N 1
ATOM 568 C CA . ALA A 1 77 ? 11.643 -0.384 -11.817 1.00 82.44 77 ALA A CA 1
ATOM 569 C C . ALA A 1 77 ? 12.750 0.630 -11.455 1.00 82.44 77 ALA A C 1
ATOM 571 O O . ALA A 1 77 ? 12.438 1.753 -11.034 1.00 82.44 77 ALA A O 1
ATOM 572 N N . PRO A 1 78 ? 14.035 0.270 -11.633 1.00 67.75 78 PRO A N 1
ATOM 573 C CA . PRO A 1 78 ? 15.144 1.206 -11.499 1.00 67.75 78 PRO A CA 1
ATOM 574 C C . PRO A 1 78 ? 15.032 2.248 -12.619 1.00 67.75 78 PRO A C 1
ATOM 576 O O . PRO A 1 78 ? 15.473 2.031 -13.741 1.00 67.75 78 PRO A O 1
ATOM 579 N N . GLY A 1 79 ? 14.354 3.356 -12.336 1.00 57.41 79 GLY A N 1
ATOM 580 C CA . GLY A 1 79 ? 14.039 4.375 -13.341 1.00 57.41 79 GLY A CA 1
ATOM 581 C C . GLY A 1 79 ? 13.153 5.510 -12.835 1.00 57.41 79 GLY A C 1
ATOM 582 O O . GLY A 1 79 ? 13.206 6.597 -13.392 1.00 57.41 79 GLY A O 1
ATOM 583 N N . ASN A 1 80 ? 12.420 5.305 -11.733 1.00 51.06 80 ASN A N 1
ATOM 584 C CA . ASN A 1 80 ? 11.636 6.361 -11.075 1.00 51.06 80 ASN A CA 1
ATOM 585 C C . ASN A 1 80 ? 12.309 6.955 -9.831 1.00 51.06 80 ASN A C 1
ATOM 587 O O . ASN A 1 80 ? 11.673 7.630 -9.023 1.00 51.06 80 ASN A O 1
ATOM 591 N N . MET A 1 81 ? 13.620 6.750 -9.705 1.00 48.75 81 MET A N 1
ATOM 592 C CA . MET A 1 81 ? 14.437 7.559 -8.814 1.00 48.75 81 MET A CA 1
ATOM 593 C C . MET A 1 81 ? 14.374 8.987 -9.363 1.00 48.75 81 MET A C 1
ATOM 595 O O . MET A 1 81 ? 15.023 9.290 -10.361 1.00 48.75 81 MET A O 1
ATOM 599 N N . ILE A 1 82 ? 13.604 9.877 -8.731 1.00 55.78 82 ILE A N 1
ATOM 600 C CA . ILE A 1 82 ? 13.933 11.300 -8.799 1.00 55.78 82 ILE A CA 1
ATOM 601 C C . ILE A 1 82 ? 15.338 11.371 -8.219 1.00 55.78 82 ILE A C 1
ATOM 603 O O . ILE A 1 82 ? 15.534 11.269 -7.007 1.00 55.78 82 ILE A O 1
ATOM 607 N N . SER A 1 83 ? 16.322 11.407 -9.112 1.00 50.69 83 SER A N 1
ATOM 608 C CA . SER A 1 83 ? 17.732 11.500 -8.793 1.00 50.69 83 SER A CA 1
ATOM 609 C C . SER A 1 83 ? 17.882 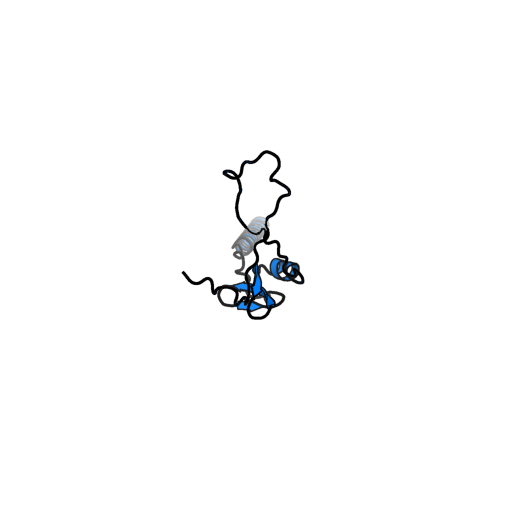12.659 -7.823 1.00 50.69 83 SER A C 1
ATOM 611 O O . SER A 1 83 ? 17.694 13.819 -8.192 1.00 50.69 83 SER A O 1
ATOM 613 N N . LYS A 1 84 ? 18.174 12.348 -6.559 1.00 49.28 84 LYS A N 1
ATOM 614 C CA . LYS A 1 84 ? 18.647 13.335 -5.596 1.00 49.28 84 LYS A CA 1
ATOM 615 C C . LYS A 1 84 ? 19.822 14.029 -6.285 1.00 49.28 84 LYS A C 1
ATOM 617 O O . LYS A 1 84 ? 20.753 13.341 -6.698 1.00 49.28 84 LYS A O 1
ATOM 622 N N . GLY A 1 85 ? 19.669 15.332 -6.533 1.00 51.75 85 GLY A N 1
ATOM 623 C CA . GLY A 1 85 ? 20.434 16.086 -7.524 1.00 51.75 85 GLY A CA 1
ATOM 624 C C . GLY A 1 85 ? 21.906 15.696 -7.583 1.00 51.75 85 GLY A C 1
ATOM 625 O O . GLY A 1 85 ? 22.582 15.643 -6.555 1.00 51.75 85 GLY A O 1
ATOM 626 N N . GLN A 1 86 ? 22.397 15.430 -8.796 1.00 50.16 86 GLN A N 1
ATOM 627 C CA . GLN A 1 86 ? 23.829 15.394 -9.060 1.00 50.16 86 GLN A CA 1
ATOM 628 C C . GLN A 1 86 ? 24.396 16.747 -8.629 1.00 50.16 86 GLN A C 1
ATOM 630 O O . GLN A 1 86 ? 24.179 17.762 -9.288 1.00 50.16 86 GLN A O 1
ATOM 635 N N . SER A 1 87 ? 25.056 16.761 -7.471 1.00 59.22 87 SER A N 1
ATOM 636 C CA . SER A 1 87 ? 25.765 17.933 -6.983 1.00 59.22 87 SER A CA 1
ATOM 637 C C . SER A 1 87 ? 26.757 18.376 -8.058 1.00 59.22 87 SER A C 1
ATOM 639 O O . SER A 1 87 ? 27.569 17.580 -8.538 1.00 59.22 87 SER A O 1
ATOM 641 N N . ASN A 1 88 ? 26.723 19.668 -8.382 1.00 57.84 88 ASN A N 1
ATOM 642 C CA . ASN A 1 88 ? 27.723 20.355 -9.199 1.00 57.84 88 ASN A CA 1
ATOM 643 C C . ASN A 1 88 ? 29.159 20.252 -8.617 1.00 57.84 88 ASN A C 1
ATOM 645 O O . ASN A 1 88 ? 30.108 20.732 -9.236 1.00 57.84 88 ASN A O 1
ATOM 649 N N . ASP A 1 89 ? 29.345 19.601 -7.459 1.00 62.06 89 ASP A N 1
ATOM 650 C CA . ASP A 1 89 ? 30.634 19.343 -6.806 1.00 62.06 89 ASP A CA 1
ATOM 651 C C . ASP A 1 89 ? 31.668 18.651 -7.695 1.00 62.06 89 ASP A C 1
ATOM 653 O O . ASP A 1 89 ? 32.861 18.946 -7.598 1.00 62.06 89 ASP A O 1
ATOM 657 N N . VAL A 1 90 ? 31.255 17.720 -8.562 1.00 67.31 90 VAL A N 1
ATOM 658 C CA . VAL A 1 90 ? 32.220 16.952 -9.371 1.00 67.31 90 VAL A CA 1
ATOM 659 C C . VAL A 1 90 ? 32.886 17.849 -10.419 1.00 67.31 90 VAL A C 1
ATOM 661 O O . VAL A 1 90 ? 34.105 17.799 -10.593 1.00 67.31 90 VAL A O 1
ATOM 664 N N . LEU A 1 91 ? 32.111 18.726 -11.062 1.00 67.44 91 LEU A N 1
ATOM 665 C CA . LEU A 1 91 ? 32.624 19.676 -12.052 1.00 67.44 91 LEU A CA 1
ATOM 666 C C . LEU A 1 91 ? 33.512 20.745 -11.396 1.00 67.44 91 LEU A C 1
ATOM 668 O O . LEU A 1 91 ? 34.577 21.065 -11.925 1.00 67.44 91 LEU A O 1
ATOM 672 N N . TRP A 1 92 ? 33.132 21.234 -10.210 1.00 68.88 92 TRP A N 1
ATOM 673 C CA . TRP A 1 92 ? 33.922 22.214 -9.458 1.00 68.88 92 TRP A CA 1
ATOM 674 C C . TRP A 1 92 ? 35.259 21.639 -8.964 1.00 68.88 92 TRP A C 1
ATOM 676 O O . TRP A 1 92 ? 36.300 22.286 -9.100 1.00 68.88 92 TRP A O 1
ATOM 686 N N . ARG A 1 93 ? 35.274 20.390 -8.465 1.00 76.44 93 ARG A N 1
ATOM 687 C CA . ARG A 1 93 ? 36.523 19.703 -8.077 1.00 76.44 93 ARG A CA 1
ATOM 688 C C . ARG A 1 93 ? 37.464 19.520 -9.264 1.00 76.44 93 ARG A C 1
ATOM 690 O O . ARG A 1 93 ? 38.662 19.746 -9.110 1.00 76.44 93 ARG A O 1
ATOM 697 N N . HIS A 1 94 ? 36.955 19.148 -10.439 1.00 78.00 94 HIS A N 1
ATOM 698 C CA . HIS A 1 94 ? 37.798 19.020 -11.630 1.00 78.00 94 HIS A CA 1
ATOM 699 C C . HIS A 1 94 ? 38.350 20.368 -12.106 1.00 78.00 94 HIS A C 1
ATOM 701 O O . HIS A 1 94 ? 39.537 20.449 -12.418 1.00 78.00 94 HIS A O 1
ATOM 707 N N . TYR A 1 95 ? 37.543 21.431 -12.094 1.00 82.94 95 TYR A N 1
ATOM 708 C CA . TYR A 1 95 ? 37.998 22.771 -12.471 1.00 82.94 95 TYR A CA 1
ATOM 709 C C . TYR A 1 95 ? 39.119 23.288 -11.552 1.00 82.94 95 TYR A C 1
ATOM 711 O O . TYR A 1 95 ? 40.146 23.767 -12.035 1.00 82.94 95 TYR A O 1
ATOM 719 N N . LEU A 1 96 ? 38.981 23.110 -10.232 1.00 84.12 96 LEU A N 1
ATOM 720 C CA . LEU A 1 96 ? 40.019 23.490 -9.265 1.00 84.12 96 LEU A CA 1
ATOM 721 C C . LEU A 1 96 ? 41.324 22.706 -9.457 1.00 84.12 96 LEU A C 1
ATOM 723 O O . LEU A 1 96 ? 42.403 23.293 -9.384 1.00 84.12 96 LEU A O 1
ATOM 727 N N . LEU A 1 97 ? 41.249 21.401 -9.731 1.00 83.75 97 LEU A N 1
ATOM 728 C CA . LEU A 1 97 ? 42.440 20.581 -9.979 1.00 83.75 97 LEU A CA 1
ATOM 729 C C . LEU A 1 97 ? 43.182 21.015 -11.248 1.00 83.75 97 LEU A C 1
ATOM 731 O O . LEU A 1 97 ? 44.410 21.082 -11.241 1.00 83.75 97 LEU A O 1
ATOM 735 N N . VAL A 1 98 ? 42.452 21.359 -12.314 1.00 86.62 98 VAL A N 1
ATOM 736 C CA . VAL A 1 98 ? 43.045 21.861 -13.563 1.00 86.62 98 VAL A CA 1
ATOM 737 C C . VAL A 1 98 ? 43.707 23.223 -13.351 1.00 86.62 98 VAL A C 1
ATOM 739 O O . VAL A 1 98 ? 44.834 23.424 -13.801 1.00 86.62 98 VAL A O 1
ATOM 742 N N . LEU A 1 99 ? 43.063 24.140 -12.621 1.00 84.81 99 LEU A N 1
ATOM 743 C CA . LEU A 1 99 ? 43.656 25.440 -12.294 1.00 84.81 99 LEU A CA 1
ATOM 744 C C . LEU A 1 99 ? 44.921 25.303 -11.441 1.00 84.81 99 LEU A C 1
ATOM 746 O O . LEU A 1 99 ? 45.925 25.951 -11.736 1.00 84.81 99 LEU A O 1
ATOM 750 N N . LEU A 1 100 ? 44.903 24.442 -10.420 1.00 86.25 100 LEU A N 1
ATOM 751 C CA . LEU A 1 100 ? 46.077 24.186 -9.585 1.00 86.25 100 LEU A CA 1
ATOM 752 C C . LEU A 1 100 ? 47.216 23.567 -10.398 1.00 86.25 100 LEU A C 1
ATOM 754 O O . LEU A 1 100 ? 48.352 24.021 -10.284 1.00 86.25 100 LEU A O 1
ATOM 758 N N . ALA A 1 101 ? 46.929 22.590 -11.260 1.00 84.94 101 ALA A N 1
ATOM 759 C CA . ALA A 1 101 ? 47.934 22.006 -12.144 1.00 84.94 101 ALA A CA 1
ATOM 760 C C . ALA A 1 101 ? 48.528 23.055 -13.098 1.00 84.94 101 ALA A C 1
ATOM 762 O O . ALA A 1 101 ? 49.748 23.145 -13.236 1.00 84.94 101 ALA A O 1
ATOM 763 N N . TYR A 1 102 ? 47.692 23.902 -13.703 1.00 83.56 102 TYR A N 1
ATOM 764 C CA . TYR A 1 102 ? 48.144 24.985 -14.578 1.00 83.56 102 TYR A CA 1
ATOM 765 C C . TYR A 1 102 ? 49.059 25.976 -13.841 1.00 83.56 102 TYR A C 1
ATOM 767 O O . TYR A 1 102 ? 50.115 26.347 -14.357 1.00 83.56 102 TYR A O 1
ATOM 775 N N . PHE A 1 103 ? 48.704 26.350 -12.609 1.00 79.19 103 PHE A N 1
ATOM 776 C CA . PHE A 1 103 ? 49.508 27.257 -11.789 1.00 79.19 103 PHE A CA 1
ATOM 777 C C . PHE A 1 103 ? 50.853 26.636 -11.389 1.00 79.19 103 PHE A C 1
ATOM 779 O O . PHE A 1 103 ? 51.892 27.276 -11.532 1.00 79.19 103 PHE A O 1
ATOM 786 N N . GLN A 1 104 ? 50.862 25.367 -10.971 1.00 72.44 104 GLN A N 1
ATOM 787 C CA . GLN A 1 104 ? 52.090 24.632 -10.639 1.00 72.44 104 GLN A CA 1
ATOM 788 C C . GLN A 1 104 ? 53.026 24.510 -11.849 1.00 72.44 104 GLN A C 1
ATOM 790 O O . GLN A 1 104 ? 54.238 24.671 -11.726 1.00 72.44 104 GLN A O 1
ATOM 795 N N . THR A 1 105 ? 52.462 24.286 -13.039 1.00 68.94 105 THR A N 1
ATOM 796 C CA . THR A 1 105 ? 53.242 24.176 -14.280 1.00 68.94 105 THR A CA 1
ATOM 797 C C . THR A 1 105 ? 53.835 25.529 -14.684 1.00 68.94 105 THR A C 1
ATOM 799 O O . THR A 1 105 ? 54.990 25.592 -15.089 1.00 68.94 105 THR A O 1
ATOM 802 N N . ARG A 1 106 ? 53.092 26.632 -14.512 1.00 64.69 106 ARG A N 1
ATOM 803 C CA . ARG A 1 106 ? 53.587 28.002 -14.745 1.00 64.69 106 ARG A CA 1
ATOM 804 C C . ARG A 1 106 ? 54.702 28.409 -13.778 1.00 64.69 106 ARG A C 1
ATOM 806 O O . ARG A 1 106 ? 55.666 29.017 -14.221 1.00 64.69 106 ARG A O 1
ATOM 813 N N . VAL A 1 107 ? 54.587 28.072 -12.491 1.00 60.41 107 VAL A N 1
ATOM 814 C CA . VAL A 1 107 ? 55.592 28.421 -11.464 1.00 60.41 107 VAL A CA 1
ATOM 815 C C . VAL A 1 107 ? 56.873 27.590 -11.606 1.00 60.41 107 VAL A C 1
ATOM 817 O O . VAL A 1 107 ? 57.946 28.070 -11.273 1.00 60.41 107 VAL A O 1
ATOM 820 N N . ARG A 1 108 ? 56.797 26.362 -12.138 1.00 57.44 108 ARG A N 1
ATOM 821 C CA . ARG A 1 108 ? 57.977 25.511 -12.392 1.00 57.44 108 ARG A CA 1
ATOM 822 C C . ARG A 1 108 ? 58.820 25.968 -13.597 1.00 57.44 108 ARG A C 1
ATOM 824 O O . ARG A 1 108 ? 59.951 25.514 -13.731 1.00 57.44 108 ARG A O 1
ATOM 831 N N . PHE A 1 109 ? 58.262 26.804 -14.473 1.00 53.62 109 PHE A N 1
ATOM 832 C CA . PHE A 1 109 ? 58.874 27.255 -15.732 1.00 53.62 109 PHE A CA 1
ATOM 833 C C . PHE A 1 109 ? 59.339 28.729 -15.719 1.00 53.62 109 PHE A C 1
ATOM 835 O O . PHE A 1 109 ? 59.722 29.239 -16.772 1.00 53.62 109 PHE A O 1
ATOM 842 N N . VAL A 1 110 ? 59.315 29.402 -14.559 1.00 51.41 110 VAL A N 1
ATOM 843 C CA . VAL A 1 110 ? 59.921 30.732 -14.323 1.00 51.41 110 VAL A CA 1
ATOM 844 C C . VAL A 1 110 ? 61.150 30.586 -13.438 1.00 51.41 110 VAL A C 1
ATOM 846 O O . VAL A 1 110 ? 61.074 29.791 -12.475 1.00 51.41 110 VAL A O 1
#